Protein AF-A0A975T7W6-F1 (afdb_monomer_lite)

Organism: NCBI:txid1357546

Radius of gyration: 14.13 Å; chains: 1; bounding box: 42×26×33 Å

Secondary structure (DSSP, 8-state):
----THHHHHHHHHH--TT-BHHHHHHHHHHHS-TTSSSPPPEEEEE---EEEE-SSTT-EEEESEEEEEEE-SS-TTS--EEEEEEEETTEEEEEEEEE-

Sequence (101 aa):
MTLSPVKPFTKFYLDIKNGMKIEEVQGLFNYHFPKEGRFRQPEWSLNEMRENLNSDQKGVVIISDQNLNYILDPTDGRYNAEILIVYFQNGKVVETKYLPD

Structure (mmCIF, N/CA/C/O backbone):
data_AF-A0A975T7W6-F1
#
_entry.id   AF-A0A975T7W6-F1
#
loop_
_atom_site.group_PDB
_atom_site.id
_atom_site.type_symbol
_atom_site.label_atom_id
_atom_site.label_alt_id
_atom_site.label_comp_id
_atom_site.label_asym_id
_atom_site.label_entity_id
_atom_site.label_seq_id
_atom_site.pdbx_PDB_ins_code
_atom_site.Cartn_x
_atom_site.Cartn_y
_atom_site.Cartn_z
_atom_site.occupancy
_atom_site.B_iso_or_equiv
_atom_site.auth_seq_id
_atom_site.auth_comp_id
_atom_site.auth_asym_id
_atom_site.auth_atom_id
_atom_site.pdbx_PDB_model_num
ATOM 1 N N . MET A 1 1 ? 16.842 -12.961 -17.334 1.00 51.28 1 MET A N 1
ATOM 2 C CA . MET A 1 1 ? 15.698 -12.619 -16.461 1.00 51.28 1 MET A CA 1
ATOM 3 C C . MET A 1 1 ? 15.644 -11.112 -16.329 1.00 51.28 1 MET A C 1
ATOM 5 O O . MET A 1 1 ? 16.575 -10.534 -15.783 1.00 51.28 1 MET A O 1
ATOM 9 N N . THR A 1 2 ? 14.601 -10.484 -16.861 1.00 61.78 2 THR A N 1
ATOM 10 C CA . THR A 1 2 ? 14.342 -9.054 -16.655 1.00 61.78 2 THR A CA 1
ATOM 11 C C . THR A 1 2 ? 13.844 -8.867 -15.225 1.00 61.78 2 THR A C 1
ATOM 13 O O . THR A 1 2 ? 12.935 -9.575 -14.793 1.00 61.78 2 THR A O 1
ATOM 16 N N . LEU A 1 3 ? 14.482 -7.988 -14.453 1.00 71.81 3 LEU A N 1
ATOM 17 C CA . LEU A 1 3 ? 13.996 -7.639 -13.120 1.00 71.81 3 LEU A CA 1
ATOM 18 C C . LEU A 1 3 ? 12.799 -6.702 -13.236 1.00 71.81 3 LEU A C 1
ATOM 20 O O . LEU A 1 3 ? 12.824 -5.789 -14.051 1.00 71.81 3 LEU A O 1
ATOM 24 N N . SER A 1 4 ? 11.788 -6.925 -12.399 1.00 82.44 4 SER A N 1
ATOM 25 C CA . SER A 1 4 ? 10.563 -6.127 -12.357 1.00 82.44 4 SER A CA 1
ATOM 26 C C . SER A 1 4 ? 10.281 -5.667 -10.919 1.00 82.44 4 SER A C 1
ATOM 28 O O . SER A 1 4 ? 10.421 -6.484 -9.997 1.00 82.44 4 SER A O 1
ATOM 30 N N . PRO A 1 5 ? 9.881 -4.399 -10.713 1.00 87.25 5 PRO A N 1
ATOM 31 C CA . PRO A 1 5 ? 9.475 -3.873 -9.415 1.00 87.25 5 PRO A CA 1
ATOM 32 C C . PRO A 1 5 ? 8.078 -4.334 -8.981 1.00 87.25 5 PRO A C 1
ATOM 34 O O . PRO A 1 5 ? 7.715 -4.122 -7.830 1.00 87.25 5 PRO A O 1
ATOM 37 N N . VAL A 1 6 ? 7.320 -5.024 -9.841 1.00 89.00 6 VAL A N 1
ATOM 38 C CA . VAL A 1 6 ? 5.997 -5.562 -9.484 1.00 89.00 6 VAL A CA 1
ATOM 39 C C . VAL A 1 6 ? 6.112 -6.514 -8.296 1.00 89.00 6 VAL A C 1
ATOM 41 O O . VAL A 1 6 ? 5.388 -6.388 -7.322 1.00 89.00 6 VAL A O 1
ATOM 44 N N . LYS A 1 7 ? 7.104 -7.416 -8.300 1.00 89.12 7 LYS A N 1
ATOM 45 C CA . LYS A 1 7 ? 7.308 -8.364 -7.190 1.00 89.12 7 LYS A CA 1
ATOM 46 C C . LYS A 1 7 ? 7.505 -7.681 -5.826 1.00 89.12 7 LYS A C 1
ATOM 48 O O . LYS A 1 7 ? 6.825 -8.091 -4.887 1.00 89.12 7 LYS A O 1
ATOM 53 N N . PRO A 1 8 ? 8.428 -6.712 -5.652 1.00 91.31 8 PRO A N 1
ATOM 54 C CA . PRO A 1 8 ? 8.521 -5.983 -4.389 1.00 91.31 8 PRO A CA 1
ATOM 55 C C . PRO A 1 8 ? 7.278 -5.131 -4.095 1.00 91.31 8 PRO A C 1
ATOM 57 O O . PRO A 1 8 ? 6.915 -5.021 -2.931 1.00 91.31 8 PRO A O 1
ATOM 60 N N . PHE A 1 9 ? 6.574 -4.607 -5.104 1.00 92.94 9 PHE A N 1
ATOM 61 C CA . PHE A 1 9 ? 5.331 -3.851 -4.898 1.00 92.94 9 PHE A CA 1
ATOM 62 C C . PHE A 1 9 ? 4.194 -4.721 -4.349 1.00 92.94 9 PHE A C 1
ATOM 64 O O . PHE A 1 9 ? 3.566 -4.374 -3.351 1.00 92.94 9 PHE A O 1
ATOM 71 N N . THR A 1 10 ? 3.995 -5.911 -4.917 1.00 92.31 10 THR A N 1
ATOM 72 C CA . THR A 1 10 ? 3.035 -6.894 -4.402 1.00 92.31 10 THR A CA 1
ATOM 73 C C . THR A 1 10 ? 3.420 -7.362 -2.997 1.00 92.31 10 THR A C 1
ATOM 75 O O . THR A 1 10 ? 2.551 -7.521 -2.148 1.00 92.31 10 THR A O 1
ATOM 78 N N . LYS A 1 11 ? 4.715 -7.561 -2.709 1.00 93.81 11 LYS A N 1
ATOM 79 C CA . LYS A 1 11 ? 5.162 -7.904 -1.347 1.00 93.81 11 LYS A CA 1
ATOM 80 C C . LYS A 1 11 ? 4.879 -6.785 -0.349 1.00 93.81 11 LYS A C 1
ATOM 82 O O . LYS A 1 11 ? 4.376 -7.073 0.727 1.00 93.81 11 LYS A O 1
ATOM 87 N N . PHE A 1 12 ? 5.155 -5.536 -0.724 1.00 95.81 12 PHE A N 1
ATOM 88 C CA . PHE A 1 12 ? 4.805 -4.372 0.081 1.00 95.81 12 PHE A CA 1
ATOM 89 C C . PHE A 1 12 ? 3.313 -4.366 0.426 1.00 95.81 12 PHE A C 1
ATOM 91 O O . PHE A 1 12 ? 2.978 -4.275 1.602 1.00 95.81 12 PHE A O 1
ATOM 98 N N . TYR A 1 13 ? 2.438 -4.553 -0.565 1.00 95.56 13 TYR A N 1
ATOM 99 C CA . TYR A 1 13 ? 0.998 -4.698 -0.345 1.00 95.56 13 TYR A CA 1
ATOM 100 C C . TYR A 1 13 ? 0.662 -5.820 0.656 1.00 95.56 13 TYR A C 1
ATOM 102 O O . TYR A 1 13 ? -0.050 -5.576 1.626 1.00 95.56 13 TYR A O 1
ATOM 110 N N . LEU A 1 14 ? 1.198 -7.029 0.453 1.00 96.25 14 LEU A N 1
ATOM 111 C CA . LE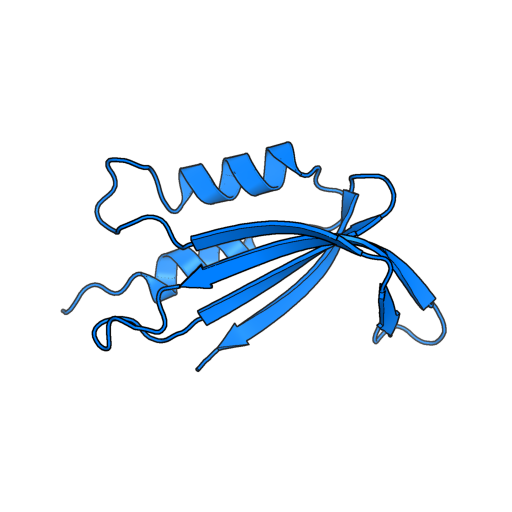U A 1 14 ? 0.902 -8.199 1.292 1.00 96.25 14 LEU A CA 1
ATOM 112 C C . LEU A 1 14 ? 1.392 -8.066 2.743 1.00 96.25 14 LEU A C 1
ATOM 114 O O . LEU A 1 14 ? 0.870 -8.744 3.629 1.00 96.25 14 LEU A O 1
ATOM 118 N N . ASP A 1 15 ? 2.392 -7.221 2.991 1.00 97.56 15 ASP A N 1
ATOM 119 C CA . ASP A 1 15 ? 2.929 -6.985 4.331 1.00 97.56 15 ASP A CA 1
ATOM 120 C C . ASP A 1 15 ? 2.085 -5.990 5.149 1.00 97.56 15 ASP A C 1
ATOM 122 O O . ASP A 1 15 ? 2.217 -5.951 6.378 1.00 97.56 15 ASP A O 1
ATOM 126 N N . ILE A 1 16 ? 1.203 -5.210 4.509 1.00 97.75 16 ILE A N 1
ATOM 127 C CA . ILE A 1 16 ? 0.317 -4.260 5.191 1.00 97.7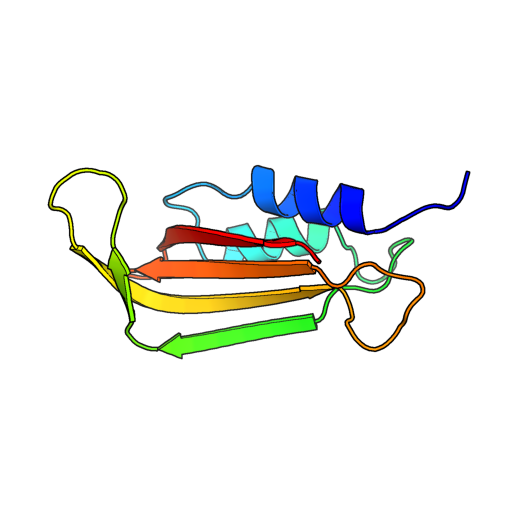5 16 ILE A CA 1
ATOM 128 C C . ILE A 1 16 ? -0.792 -5.016 5.924 1.00 97.75 16 ILE A C 1
ATOM 130 O O . ILE A 1 16 ? -1.415 -5.934 5.397 1.00 97.75 16 ILE A O 1
ATOM 134 N N . LYS A 1 17 ? -1.060 -4.608 7.167 1.00 96.88 17 LYS A N 1
ATOM 135 C CA . LYS A 1 17 ? -2.084 -5.216 8.022 1.00 96.88 17 LYS A CA 1
ATOM 136 C C . LYS A 1 17 ? -3.002 -4.157 8.608 1.00 96.88 17 LYS A C 1
ATOM 138 O O . LYS A 1 17 ? -2.570 -3.050 8.932 1.00 96.88 17 LYS A O 1
ATOM 143 N N . ASN A 1 18 ? -4.250 -4.550 8.844 1.00 95.00 18 ASN A N 1
ATOM 144 C CA . ASN A 1 18 ? -5.205 -3.734 9.583 1.00 95.00 18 ASN A CA 1
ATOM 145 C C . ASN A 1 18 ? -4.645 -3.349 10.960 1.00 95.00 18 ASN A C 1
ATOM 147 O O . ASN A 1 18 ? -4.015 -4.153 11.648 1.00 95.00 18 ASN A O 1
ATOM 151 N N . GLY A 1 19 ? -4.883 -2.101 11.357 1.00 96.88 19 GLY A N 1
ATOM 152 C CA . GLY A 1 19 ? -4.401 -1.519 12.605 1.00 96.88 19 GLY A CA 1
ATOM 153 C C . GLY A 1 19 ? -3.039 -0.823 12.526 1.00 96.88 19 GLY A C 1
ATOM 154 O O . GLY A 1 19 ? -2.719 -0.092 13.466 1.00 96.88 19 GLY A O 1
ATOM 155 N N . MET A 1 20 ? -2.272 -0.997 11.441 1.00 98.25 20 MET A N 1
ATOM 156 C CA . MET A 1 20 ? -0.998 -0.292 11.240 1.00 98.25 20 MET A CA 1
ATOM 157 C C . MET A 1 20 ? -1.199 1.222 11.159 1.00 98.25 20 MET A C 1
ATOM 159 O O . MET A 1 20 ? -2.186 1.702 10.608 1.00 98.25 20 MET A O 1
ATOM 163 N N . LYS A 1 21 ? -0.248 1.988 11.682 1.00 98.12 21 LYS A N 1
ATOM 164 C CA . LYS A 1 21 ? -0.197 3.445 11.553 1.00 98.12 21 LYS A CA 1
ATOM 165 C C . LYS A 1 21 ? 0.380 3.856 10.203 1.00 98.12 21 LYS A C 1
ATOM 167 O O . LYS A 1 21 ? 1.150 3.119 9.592 1.00 98.12 21 LYS A O 1
ATOM 172 N N . ILE A 1 22 ? 0.089 5.089 9.793 1.00 96.75 22 ILE A N 1
ATOM 173 C CA . ILE A 1 22 ? 0.650 5.715 8.582 1.00 96.75 22 ILE A CA 1
ATOM 174 C C . ILE A 1 22 ? 2.183 5.590 8.542 1.00 96.75 22 ILE A C 1
ATOM 176 O O . ILE A 1 22 ? 2.743 5.185 7.527 1.00 96.75 22 ILE A O 1
ATOM 180 N N . GLU A 1 23 ? 2.862 5.878 9.655 1.00 97.44 23 GLU A N 1
ATOM 181 C CA . GLU A 1 23 ? 4.326 5.785 9.762 1.00 97.44 23 GLU A CA 1
ATOM 182 C C . GLU A 1 23 ? 4.851 4.355 9.566 1.00 97.44 23 GLU A C 1
ATOM 184 O O . GLU A 1 23 ? 5.902 4.165 8.959 1.00 97.44 23 GLU A O 1
ATOM 189 N N . GLU A 1 24 ? 4.112 3.342 10.029 1.00 98.25 24 GLU A N 1
ATOM 190 C CA . GLU A 1 24 ? 4.480 1.931 9.856 1.00 98.25 24 GLU A CA 1
ATOM 191 C C . GLU A 1 24 ? 4.340 1.512 8.387 1.00 98.25 24 GLU A C 1
ATOM 193 O O . GLU A 1 24 ? 5.237 0.869 7.841 1.00 98.25 24 GLU A O 1
ATOM 198 N N . VAL A 1 25 ? 3.266 1.948 7.716 1.00 97.94 25 VAL A N 1
ATOM 199 C CA . VAL A 1 25 ? 3.062 1.715 6.276 1.00 97.94 25 VAL A CA 1
ATOM 200 C C . VAL A 1 25 ? 4.156 2.403 5.452 1.00 97.94 25 VAL A C 1
ATOM 202 O O . VAL A 1 25 ? 4.740 1.790 4.561 1.00 97.94 25 VAL A O 1
ATOM 205 N N . GLN A 1 26 ? 4.508 3.648 5.784 1.00 97.50 26 GLN A N 1
ATOM 206 C CA . GLN A 1 26 ? 5.617 4.363 5.142 1.00 97.50 26 GLN A CA 1
ATOM 207 C C . GLN A 1 26 ? 6.980 3.714 5.431 1.00 97.50 26 GLN A C 1
ATOM 209 O O . GLN A 1 26 ? 7.855 3.685 4.564 1.00 97.50 26 GLN A O 1
ATOM 214 N N . GLY A 1 27 ? 7.174 3.150 6.624 1.00 97.38 27 GLY A N 1
ATOM 215 C CA . GLY A 1 27 ? 8.353 2.352 6.959 1.00 97.38 27 GLY A CA 1
ATOM 216 C C . GLY A 1 27 ? 8.481 1.110 6.073 1.00 97.38 27 GLY A C 1
ATOM 217 O O . GLY A 1 27 ? 9.542 0.881 5.492 1.00 97.38 27 GLY A O 1
ATOM 218 N N . LEU A 1 28 ? 7.389 0.354 5.902 1.00 97.25 28 LEU A N 1
ATOM 219 C CA . LEU A 1 28 ? 7.332 -0.796 4.990 1.00 97.25 28 LEU A CA 1
ATOM 220 C C . LEU A 1 28 ? 7.607 -0.390 3.541 1.00 97.25 28 LEU A C 1
ATOM 222 O O . LEU A 1 28 ? 8.384 -1.053 2.853 1.00 97.25 28 LEU A O 1
ATOM 226 N N . PHE A 1 29 ? 7.028 0.723 3.089 1.00 96.62 29 PHE A N 1
ATOM 227 C CA . PHE A 1 29 ? 7.269 1.245 1.748 1.00 96.62 29 PHE A CA 1
ATOM 228 C C . PHE A 1 29 ? 8.761 1.507 1.504 1.00 96.62 29 PHE A C 1
ATOM 230 O O . PHE A 1 29 ? 9.329 1.012 0.531 1.00 96.62 29 PHE A O 1
ATOM 237 N N . ASN A 1 30 ? 9.425 2.209 2.427 1.00 96.12 30 ASN A N 1
ATOM 238 C CA . ASN A 1 30 ? 10.856 2.505 2.324 1.00 96.12 30 ASN A CA 1
ATOM 239 C C . ASN A 1 30 ? 11.751 1.262 2.478 1.00 96.12 30 ASN A C 1
ATOM 241 O O . ASN A 1 30 ? 12.875 1.262 1.981 1.00 96.12 30 ASN A O 1
ATOM 245 N N . TYR A 1 31 ? 11.275 0.208 3.147 1.00 95.44 31 TYR A N 1
ATOM 246 C CA . TYR A 1 31 ? 11.976 -1.075 3.222 1.00 95.44 31 TYR A CA 1
ATOM 247 C C . TYR A 1 31 ? 11.960 -1.816 1.876 1.00 95.44 31 TYR A C 1
ATOM 249 O O . TYR A 1 31 ? 12.999 -2.307 1.433 1.00 95.44 31 TYR A O 1
ATOM 257 N N . HIS A 1 32 ? 10.805 -1.872 1.204 1.00 94.19 32 HIS A N 1
ATOM 258 C CA . HIS A 1 32 ? 10.667 -2.535 -0.103 1.00 94.19 32 HIS A CA 1
ATOM 259 C C . HIS A 1 32 ? 11.237 -1.705 -1.257 1.00 94.19 32 HIS A C 1
ATOM 261 O O . HIS A 1 32 ? 11.802 -2.262 -2.202 1.00 94.19 32 HIS A O 1
ATOM 267 N N . PHE A 1 33 ? 11.137 -0.381 -1.159 1.00 93.44 33 PHE A N 1
ATOM 268 C CA . PHE A 1 33 ? 11.655 0.579 -2.128 1.00 93.44 33 PHE A CA 1
ATOM 269 C C . PHE A 1 33 ? 12.537 1.610 -1.423 1.00 93.44 33 PHE A C 1
ATOM 271 O O . PHE A 1 33 ? 12.091 2.724 -1.164 1.00 93.44 33 PHE A O 1
ATOM 278 N N . PRO A 1 34 ? 13.791 1.286 -1.081 1.00 93.69 34 PRO A N 1
ATOM 279 C CA . PRO A 1 34 ? 14.710 2.277 -0.533 1.00 93.69 34 PRO A CA 1
ATOM 280 C C . PRO A 1 34 ? 15.075 3.327 -1.594 1.00 93.69 34 PRO A C 1
ATOM 282 O O . PRO A 1 34 ? 15.150 3.010 -2.779 1.00 93.69 34 PRO A O 1
ATOM 285 N N . LYS A 1 35 ? 15.338 4.575 -1.176 1.00 88.00 35 LYS A N 1
ATOM 286 C CA . LYS A 1 35 ? 15.672 5.694 -2.088 1.00 88.00 35 LYS A CA 1
ATOM 287 C C . LYS A 1 35 ? 16.868 5.401 -2.999 1.00 88.00 35 LYS A C 1
ATOM 289 O O . LYS A 1 35 ? 16.796 5.645 -4.194 1.00 88.00 35 LYS A O 1
ATOM 294 N N . GLU A 1 36 ? 17.918 4.812 -2.433 1.00 88.88 36 GLU A N 1
ATOM 295 C CA . GLU A 1 36 ? 19.129 4.371 -3.149 1.00 88.88 36 GLU A CA 1
ATOM 296 C C . GLU A 1 36 ? 19.026 2.896 -3.588 1.00 88.88 36 GLU A C 1
ATOM 298 O O . GLU A 1 36 ? 20.015 2.168 -3.689 1.00 88.88 36 GLU A O 1
ATOM 303 N N . GLY A 1 37 ? 17.796 2.407 -3.749 1.00 86.00 37 GLY A N 1
ATOM 304 C CA . GLY A 1 37 ? 17.497 1.037 -4.118 1.00 86.00 37 GLY A CA 1
ATOM 305 C C . GLY A 1 37 ? 17.726 0.744 -5.594 1.00 86.00 37 GLY A C 1
ATOM 306 O O . GLY A 1 37 ? 17.985 1.610 -6.424 1.00 86.00 37 GLY A O 1
ATOM 307 N N . ARG A 1 38 ? 17.570 -0.534 -5.944 1.00 85.88 38 ARG A N 1
ATOM 308 C CA . ARG A 1 38 ? 17.684 -0.999 -7.332 1.00 85.88 38 ARG A CA 1
ATOM 309 C C . ARG A 1 38 ? 16.579 -0.454 -8.245 1.00 85.88 38 ARG A C 1
ATOM 311 O O . ARG A 1 38 ? 16.787 -0.355 -9.451 1.00 85.88 38 ARG A O 1
ATOM 318 N N . PHE A 1 39 ? 15.407 -0.177 -7.683 1.00 86.75 39 PHE A N 1
ATOM 319 C CA . PHE A 1 39 ? 14.256 0.373 -8.389 1.00 86.75 39 PHE A CA 1
ATOM 320 C C . PHE A 1 39 ? 13.993 1.791 -7.892 1.00 86.75 39 PHE A C 1
ATOM 322 O O . PHE A 1 39 ? 14.188 2.072 -6.710 1.00 86.75 39 PHE A O 1
ATOM 329 N N . ARG A 1 40 ? 13.506 2.658 -8.784 1.00 86.69 40 ARG A N 1
ATOM 330 C CA . ARG A 1 40 ? 12.965 3.963 -8.396 1.00 86.69 40 ARG A CA 1
ATOM 331 C C . ARG A 1 40 ? 11.808 3.753 -7.413 1.00 86.69 40 ARG A C 1
ATOM 333 O O . ARG A 1 40 ? 11.033 2.809 -7.570 1.00 86.69 40 ARG A O 1
ATOM 340 N N . GLN A 1 41 ? 11.692 4.632 -6.420 1.00 90.12 41 GLN A N 1
ATOM 341 C CA . GLN A 1 41 ? 10.531 4.634 -5.533 1.00 90.12 41 GLN A CA 1
ATOM 342 C C . GLN A 1 41 ? 9.246 4.932 -6.329 1.00 90.12 41 GLN A C 1
ATOM 344 O O . GLN A 1 41 ? 9.238 5.901 -7.093 1.00 90.12 41 GLN A O 1
ATOM 349 N N . PRO A 1 42 ? 8.178 4.136 -6.139 1.00 90.88 42 PRO A N 1
ATOM 350 C CA . PRO A 1 42 ? 6.838 4.465 -6.614 1.00 90.88 42 PRO A CA 1
ATOM 351 C C . PRO A 1 42 ? 6.385 5.848 -6.136 1.00 90.88 42 PRO A C 1
ATOM 353 O O . PRO A 1 42 ? 6.801 6.323 -5.075 1.00 90.88 42 PRO A O 1
ATOM 356 N N . GLU A 1 43 ? 5.511 6.485 -6.908 1.00 91.69 43 GLU A N 1
ATOM 357 C CA . GLU A 1 43 ? 4.885 7.737 -6.487 1.00 91.69 43 GLU A CA 1
ATOM 358 C C . GLU A 1 43 ? 3.874 7.458 -5.379 1.00 91.69 43 GLU A C 1
ATOM 360 O O . GLU A 1 43 ? 3.233 6.405 -5.371 1.00 91.69 43 GLU A O 1
ATOM 365 N N . TRP A 1 44 ? 3.726 8.388 -4.435 1.00 93.81 44 TRP A N 1
ATOM 366 C CA . TRP A 1 44 ? 2.728 8.253 -3.383 1.00 93.81 44 TRP A CA 1
ATOM 367 C C . TRP A 1 44 ? 2.192 9.595 -2.885 1.00 93.81 44 TRP A C 1
ATOM 369 O O . TRP A 1 44 ? 2.862 10.623 -2.976 1.00 93.81 44 TRP A O 1
ATOM 379 N N . SER A 1 45 ? 0.980 9.572 -2.331 1.00 94.56 45 SER A N 1
ATOM 380 C CA . SER A 1 45 ? 0.302 10.748 -1.771 1.00 94.56 45 SER A CA 1
ATOM 381 C C . SER A 1 45 ? -0.584 10.368 -0.586 1.00 94.56 45 SER A C 1
ATOM 383 O O . SER A 1 45 ? -1.287 9.360 -0.663 1.00 94.56 45 SER A O 1
ATOM 385 N N . LEU A 1 46 ? -0.600 11.192 0.466 1.00 95.12 46 LEU A N 1
ATOM 386 C CA . LEU A 1 46 ? -1.583 11.123 1.552 1.00 95.12 46 LEU A CA 1
ATOM 387 C C . LEU A 1 46 ? -2.735 12.081 1.247 1.00 95.12 46 LEU A C 1
ATOM 389 O O . LEU A 1 46 ? -2.499 13.274 1.071 1.00 95.12 46 LEU A O 1
ATOM 393 N N . ASN A 1 47 ? -3.962 11.571 1.233 1.00 93.56 47 ASN A N 1
ATOM 394 C CA . ASN A 1 47 ? -5.165 12.374 1.052 1.00 93.56 47 ASN A CA 1
ATOM 395 C C . ASN A 1 47 ? -6.052 12.282 2.292 1.00 93.56 47 ASN A C 1
ATOM 397 O O . ASN A 1 47 ? -6.270 11.199 2.832 1.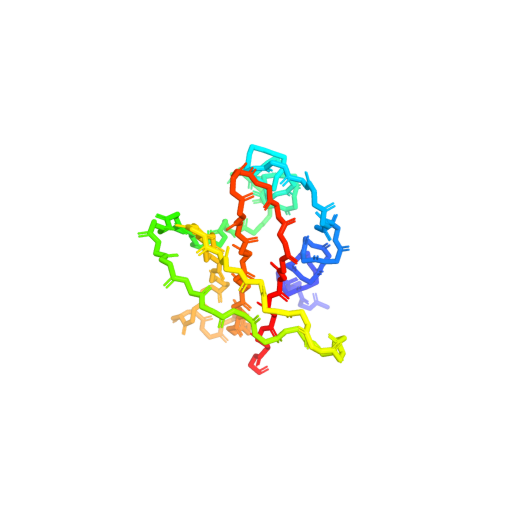00 93.56 47 ASN A O 1
ATOM 401 N N . GLU A 1 48 ? -6.606 13.414 2.714 1.00 91.25 48 GLU A N 1
ATOM 402 C CA . GLU A 1 48 ? -7.597 13.491 3.789 1.00 91.25 48 GLU A CA 1
ATOM 403 C C . GLU A 1 48 ? -8.992 13.518 3.164 1.00 91.25 48 GLU A C 1
ATOM 405 O O . GLU A 1 48 ? -9.554 14.577 2.885 1.00 91.25 48 GLU A O 1
ATOM 410 N N . MET A 1 49 ? -9.532 12.335 2.870 1.00 83.94 49 MET A N 1
ATOM 411 C CA . MET A 1 49 ? -10.865 12.196 2.295 1.00 83.94 49 MET A CA 1
ATOM 412 C C . MET A 1 49 ? -11.673 11.150 3.050 1.00 83.94 49 MET A C 1
ATOM 414 O O . MET A 1 49 ? -11.200 10.046 3.331 1.00 83.94 49 MET A O 1
ATOM 418 N N . ARG A 1 50 ? -12.931 11.502 3.337 1.00 85.75 50 ARG A N 1
ATOM 419 C CA . ARG A 1 50 ? -13.893 10.554 3.885 1.00 85.75 50 ARG A CA 1
ATOM 420 C C . ARG A 1 50 ? -14.469 9.674 2.786 1.00 85.75 50 ARG A C 1
ATOM 422 O O . ARG A 1 50 ? -15.135 10.187 1.890 1.00 85.75 50 ARG A O 1
ATOM 429 N N . GLU A 1 51 ? -14.273 8.365 2.898 1.00 84.69 51 GLU A N 1
ATOM 430 C CA . GLU A 1 51 ? -14.862 7.376 1.993 1.00 84.69 51 GLU A CA 1
ATOM 431 C C . GLU A 1 51 ? -15.627 6.313 2.779 1.00 84.69 51 GLU A C 1
ATOM 433 O O . GLU A 1 51 ? -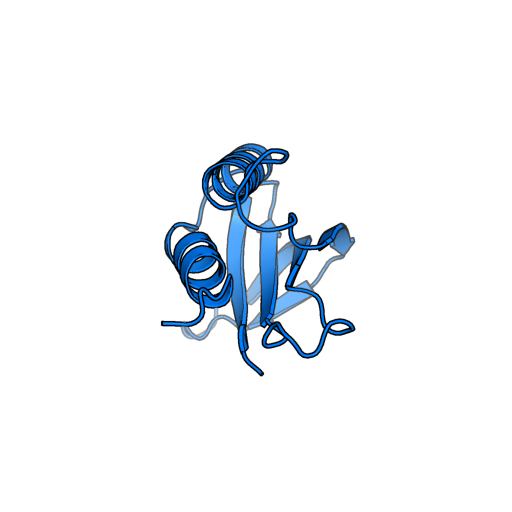15.185 5.839 3.825 1.00 84.69 51 GLU A O 1
ATOM 438 N N . ASN A 1 52 ? -16.790 5.928 2.251 1.00 83.81 52 ASN A N 1
ATOM 439 C CA . ASN A 1 52 ? -17.529 4.773 2.742 1.00 83.81 52 ASN A CA 1
ATOM 440 C C . ASN A 1 52 ? -16.989 3.529 2.041 1.00 83.81 52 ASN A C 1
ATOM 442 O O . ASN A 1 52 ? -17.184 3.349 0.837 1.00 83.81 52 ASN A O 1
ATOM 446 N N . LEU A 1 53 ? -16.330 2.672 2.805 1.00 81.69 53 LEU A N 1
ATOM 447 C CA . LEU A 1 53 ? -15.802 1.405 2.340 1.00 81.69 53 LEU A CA 1
ATOM 448 C C . LEU A 1 53 ? -16.833 0.322 2.649 1.00 81.69 53 LEU A C 1
ATOM 450 O O . LEU A 1 53 ? -17.185 0.074 3.807 1.00 81.69 53 LEU A O 1
ATOM 454 N N . ASN A 1 54 ? -17.335 -0.313 1.594 1.00 73.00 54 ASN A N 1
ATOM 455 C CA . ASN A 1 54 ? -18.179 -1.489 1.736 1.00 73.00 54 ASN A CA 1
ATOM 456 C C . ASN A 1 54 ? -17.271 -2.665 2.089 1.00 73.00 54 ASN A C 1
ATOM 458 O O . ASN A 1 54 ? -16.543 -3.152 1.228 1.00 73.00 54 ASN A O 1
ATOM 462 N N . SER A 1 55 ? -17.294 -3.102 3.348 1.00 63.88 55 SER A N 1
ATOM 463 C CA . SER A 1 55 ? -16.614 -4.337 3.725 1.00 63.88 55 SER A CA 1
ATOM 464 C C . SER A 1 55 ? -17.402 -5.536 3.194 1.00 63.88 55 SER A C 1
ATOM 466 O O . SER A 1 55 ? -18.621 -5.612 3.367 1.00 63.88 55 SER A O 1
ATOM 468 N N . ASP A 1 56 ? -16.703 -6.511 2.609 1.00 62.88 56 ASP A N 1
ATOM 469 C CA . ASP A 1 56 ? -17.284 -7.790 2.169 1.00 62.88 56 ASP A CA 1
ATOM 470 C C . ASP A 1 56 ? -17.834 -8.631 3.344 1.00 62.88 56 ASP A C 1
ATOM 472 O O . ASP A 1 56 ? -18.541 -9.626 3.155 1.00 62.88 56 ASP A O 1
ATOM 476 N N . GLN A 1 57 ? -17.561 -8.221 4.588 1.00 57.78 57 GLN A N 1
ATOM 477 C CA . GLN A 1 57 ? -18.161 -8.793 5.787 1.00 57.78 57 GLN A CA 1
ATOM 478 C C . GLN A 1 57 ? -19.513 -8.123 6.079 1.00 57.78 57 GLN A C 1
ATOM 480 O O . GLN A 1 57 ? -19.582 -6.993 6.558 1.00 57.78 57 GLN A O 1
ATOM 485 N N . LYS A 1 58 ? -20.600 -8.853 5.779 1.00 53.44 58 LYS A N 1
ATOM 486 C CA . LYS A 1 58 ? -22.020 -8.521 6.028 1.00 53.44 58 LYS A CA 1
ATOM 487 C C . LYS A 1 58 ? -22.252 -7.398 7.062 1.00 53.44 58 LYS A C 1
ATOM 489 O O . LYS A 1 58 ? -22.307 -7.651 8.262 1.00 53.44 58 LYS A O 1
ATOM 494 N N . GLY 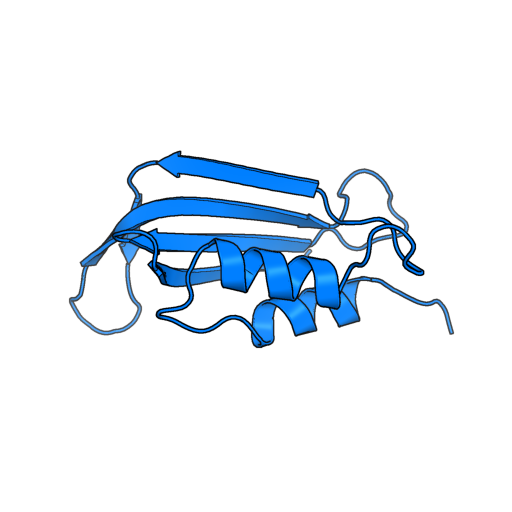A 1 59 ? -22.520 -6.190 6.563 1.00 62.47 59 GLY A N 1
ATOM 495 C CA . GLY A 1 59 ? -23.213 -5.126 7.301 1.00 62.47 59 GLY A CA 1
ATOM 496 C C . GLY A 1 59 ? -22.342 -4.121 8.056 1.00 62.47 59 GLY A C 1
ATOM 497 O O . GLY A 1 59 ? -22.902 -3.218 8.674 1.00 62.47 59 GLY A O 1
ATOM 498 N N . VAL A 1 60 ? -21.012 -4.226 8.003 1.00 68.75 60 VAL A N 1
ATOM 499 C CA . VAL A 1 60 ? -20.127 -3.220 8.609 1.00 68.75 60 VAL A CA 1
ATOM 500 C C . VAL A 1 60 ? -19.728 -2.189 7.556 1.00 68.75 60 VAL A C 1
ATOM 502 O O . VAL A 1 60 ? -18.980 -2.488 6.627 1.00 68.75 60 VAL A O 1
ATOM 505 N N . VAL A 1 61 ? -20.229 -0.962 7.709 1.00 75.94 61 VAL A N 1
ATOM 506 C CA . VAL A 1 61 ? -19.740 0.197 6.950 1.00 75.94 61 VAL A CA 1
ATOM 507 C C . VAL A 1 61 ? -18.497 0.720 7.657 1.00 75.94 61 VAL A C 1
ATOM 509 O O . VAL A 1 61 ? -18.577 1.172 8.801 1.00 75.94 61 VAL A O 1
ATOM 512 N N . ILE A 1 62 ? -17.353 0.658 6.981 1.00 82.00 62 ILE A N 1
ATOM 513 C CA . ILE A 1 62 ? -16.121 1.295 7.443 1.00 82.00 62 ILE A CA 1
ATOM 514 C C . ILE A 1 62 ? -16.070 2.681 6.805 1.00 82.00 62 ILE A C 1
ATOM 516 O O . ILE A 1 62 ? -16.279 2.824 5.604 1.00 82.00 62 ILE A O 1
ATOM 520 N N . ILE A 1 63 ? -15.805 3.708 7.607 1.00 86.44 63 ILE A N 1
ATOM 521 C CA . ILE A 1 63 ? -15.634 5.077 7.114 1.00 86.44 63 ILE A CA 1
ATOM 522 C C . ILE A 1 63 ? -14.159 5.412 7.259 1.00 86.44 63 ILE A C 1
ATOM 524 O O . ILE A 1 63 ? -13.689 5.583 8.387 1.00 86.44 63 ILE A O 1
ATOM 528 N N . SER A 1 64 ? -13.437 5.487 6.142 1.00 91.44 64 SER A N 1
ATOM 529 C CA . SER A 1 64 ? -12.081 6.030 6.162 1.00 91.44 64 SER A CA 1
ATOM 530 C C . SER A 1 64 ? -12.141 7.545 6.312 1.00 91.44 64 SER A C 1
ATOM 532 O O . SER A 1 64 ? -13.104 8.174 5.879 1.00 91.44 64 SER A O 1
ATOM 534 N N . ASP A 1 65 ? -11.122 8.139 6.917 1.00 94.12 65 ASP A N 1
ATOM 535 C CA . ASP A 1 65 ? -10.915 9.590 6.974 1.00 94.12 65 ASP A CA 1
ATOM 536 C C . ASP A 1 65 ? -9.682 10.039 6.180 1.00 94.12 65 ASP A C 1
ATOM 538 O O . ASP A 1 65 ? -9.576 11.216 5.829 1.00 94.12 65 ASP A O 1
ATOM 542 N N . GLN A 1 66 ? -8.777 9.106 5.869 1.00 95.38 66 GLN A N 1
ATOM 543 C CA . GLN A 1 66 ? -7.567 9.348 5.093 1.00 95.38 66 GLN A CA 1
ATOM 544 C C . GLN A 1 66 ? -7.233 8.139 4.205 1.00 95.38 66 GLN A C 1
ATOM 546 O O . GLN A 1 66 ? -7.620 7.006 4.505 1.00 95.38 66 GLN A O 1
ATOM 551 N N . ASN A 1 67 ? -6.472 8.357 3.131 1.00 95.75 67 ASN A N 1
ATOM 552 C CA . ASN A 1 67 ? -5.870 7.282 2.345 1.00 95.75 67 ASN A CA 1
ATOM 553 C C . ASN A 1 67 ? -4.435 7.608 1.901 1.00 95.75 67 ASN A C 1
ATOM 555 O O . ASN A 1 67 ? -4.081 8.766 1.690 1.00 95.75 67 ASN A O 1
ATOM 559 N N . LEU A 1 68 ? -3.603 6.573 1.775 1.00 96.44 68 LEU A N 1
ATOM 560 C CA . LEU A 1 68 ? -2.331 6.631 1.059 1.00 96.44 68 LEU A CA 1
ATOM 561 C C . LEU A 1 68 ? -2.507 5.948 -0.288 1.00 96.44 68 LEU A C 1
ATOM 563 O O . LEU A 1 68 ? -2.839 4.766 -0.339 1.00 96.44 68 LEU A O 1
ATOM 567 N N . ASN A 1 69 ? -2.219 6.676 -1.357 1.00 94.75 69 ASN A N 1
ATOM 568 C CA . ASN A 1 69 ? -2.133 6.111 -2.696 1.00 94.75 69 ASN A CA 1
ATOM 569 C C . ASN A 1 69 ? -0.672 5.871 -3.040 1.00 94.75 69 ASN A C 1
ATOM 571 O O . ASN A 1 69 ? 0.152 6.750 -2.801 1.00 94.75 69 ASN A O 1
ATOM 575 N N . TYR A 1 70 ? -0.382 4.719 -3.632 1.00 94.38 70 TYR A N 1
ATOM 576 C CA . TYR A 1 70 ? 0.901 4.371 -4.226 1.00 94.38 70 TYR A CA 1
ATOM 577 C C . TYR A 1 70 ? 0.679 3.973 -5.679 1.00 94.38 70 TYR A C 1
ATOM 579 O O . TYR A 1 70 ? -0.223 3.187 -5.970 1.00 94.38 70 TYR A O 1
ATOM 587 N N . ILE A 1 71 ? 1.513 4.493 -6.573 1.00 91.75 71 ILE A N 1
ATOM 588 C CA . ILE A 1 71 ? 1.438 4.231 -8.007 1.00 91.75 71 ILE A CA 1
ATOM 589 C C . ILE A 1 71 ? 2.816 3.780 -8.484 1.00 91.75 71 ILE A C 1
ATOM 591 O O . ILE A 1 71 ? 3.793 4.537 -8.448 1.00 91.75 71 ILE A O 1
ATOM 595 N N . LEU A 1 72 ? 2.895 2.532 -8.936 1.00 89.50 72 LEU A N 1
ATOM 596 C CA . LEU A 1 72 ? 4.043 2.021 -9.666 1.00 89.50 72 LEU A CA 1
ATOM 597 C C . LEU A 1 72 ? 3.948 2.532 -11.114 1.00 89.50 72 LEU A C 1
ATOM 599 O O . LEU A 1 72 ? 3.117 2.055 -11.873 1.00 89.50 72 LEU A O 1
ATOM 603 N N . ASP A 1 73 ? 4.746 3.569 -11.403 1.00 76.75 73 ASP A N 1
ATOM 604 C CA . ASP A 1 73 ? 4.882 4.367 -12.641 1.00 76.75 73 ASP A CA 1
ATOM 605 C C . ASP A 1 73 ? 4.041 3.917 -13.865 1.00 76.75 73 ASP A C 1
ATOM 607 O O . ASP A 1 73 ? 4.415 2.960 -14.542 1.00 76.75 73 ASP A O 1
ATOM 611 N N . PRO A 1 74 ? 2.962 4.645 -14.219 1.00 6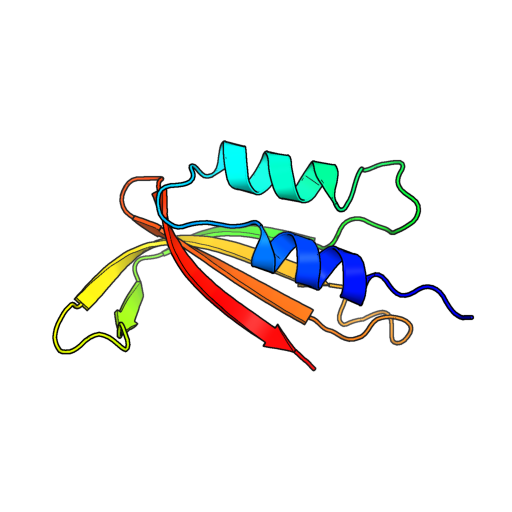4.19 74 PRO A N 1
ATOM 612 C CA . PRO A 1 74 ? 2.135 4.337 -15.384 1.00 64.19 74 PRO A CA 1
ATOM 613 C C . PRO A 1 74 ? 2.683 4.933 -16.693 1.00 64.19 74 PRO A C 1
ATOM 615 O O . PRO A 1 74 ? 2.104 4.724 -17.758 1.00 64.19 74 PRO A O 1
ATOM 618 N N . THR A 1 75 ? 3.757 5.728 -16.634 1.00 64.38 75 THR A N 1
ATOM 619 C CA . THR A 1 75 ? 4.324 6.452 -17.786 1.00 64.38 75 THR A CA 1
ATOM 620 C C . THR A 1 75 ? 5.563 5.778 -18.370 1.00 64.38 75 THR A C 1
ATOM 622 O O . THR A 1 75 ? 5.899 6.005 -19.535 1.00 64.38 75 THR A O 1
ATOM 625 N N . ASP A 1 76 ? 6.224 4.917 -17.597 1.00 64.56 76 ASP A N 1
ATOM 626 C CA . ASP A 1 76 ? 7.327 4.078 -18.053 1.00 64.56 76 ASP A CA 1
ATOM 627 C C . ASP A 1 76 ? 6.811 2.669 -18.376 1.00 64.56 76 ASP A C 1
ATOM 629 O O . ASP A 1 76 ? 6.676 1.821 -17.499 1.00 64.56 76 ASP A O 1
ATOM 633 N N . GLY A 1 77 ? 6.577 2.388 -19.663 1.00 58.28 77 GLY A N 1
ATOM 634 C CA . GLY A 1 77 ? 6.105 1.080 -20.149 1.00 58.28 77 GLY A CA 1
ATOM 635 C C . GLY A 1 77 ? 7.059 -0.101 -19.896 1.00 58.28 77 GLY A C 1
ATOM 636 O O . GLY A 1 77 ? 6.823 -1.203 -20.387 1.00 58.28 77 GLY A O 1
ATOM 637 N N . ARG A 1 78 ? 8.168 0.110 -19.174 1.00 63.78 78 ARG A N 1
ATOM 638 C CA . ARG A 1 78 ? 9.021 -0.954 -18.620 1.00 63.78 78 ARG A CA 1
ATOM 639 C C . ARG A 1 78 ? 8.476 -1.527 -17.311 1.00 63.78 78 ARG A C 1
ATOM 641 O O . ARG A 1 78 ? 8.957 -2.580 -16.881 1.00 63.78 78 ARG A O 1
ATOM 648 N N . TYR A 1 79 ? 7.514 -0.856 -16.684 1.00 66.19 79 TYR A N 1
ATOM 649 C CA . TYR A 1 79 ? 6.839 -1.287 -15.469 1.00 66.19 79 TYR A CA 1
ATOM 650 C C . TYR A 1 79 ? 5.362 -1.548 -15.772 1.00 66.19 79 TYR A C 1
ATOM 652 O O . TYR A 1 79 ? 4.752 -0.821 -16.550 1.00 66.19 79 TYR A O 1
ATOM 660 N N . ASN A 1 80 ? 4.797 -2.607 -15.187 1.00 64.75 80 ASN A N 1
ATOM 661 C CA . ASN A 1 80 ? 3.344 -2.757 -15.175 1.00 64.75 80 ASN A CA 1
ATOM 662 C C . ASN A 1 80 ? 2.804 -1.683 -14.229 1.00 64.75 80 ASN A C 1
ATOM 664 O O . ASN A 1 80 ? 3.371 -1.505 -13.142 1.00 64.75 80 ASN A O 1
ATOM 668 N N . ALA A 1 81 ? 1.757 -0.970 -14.638 1.00 79.75 81 ALA A N 1
ATOM 669 C CA . ALA A 1 81 ? 1.136 0.016 -13.774 1.00 79.75 81 ALA A CA 1
ATOM 670 C C . ALA A 1 81 ? 0.432 -0.720 -12.624 1.00 79.75 81 ALA A C 1
ATOM 672 O O . ALA A 1 81 ? -0.451 -1.534 -12.840 1.00 79.75 81 ALA A O 1
ATOM 673 N N . GLU A 1 82 ? 0.827 -0.475 -11.381 1.00 89.25 82 GLU A N 1
ATOM 674 C CA . GLU A 1 82 ? 0.180 -1.098 -10.219 1.00 89.25 82 GLU A CA 1
ATOM 675 C C . GLU A 1 82 ? -0.244 0.014 -9.266 1.00 89.25 82 GLU A C 1
ATOM 677 O O . GLU A 1 82 ? 0.557 0.895 -8.934 1.00 89.25 82 GLU A O 1
ATOM 682 N N . ILE A 1 83 ? -1.497 -0.015 -8.811 1.00 92.12 83 ILE A N 1
ATOM 683 C CA . ILE A 1 83 ? -2.013 0.967 -7.855 1.00 92.12 83 ILE A CA 1
ATOM 684 C C . ILE A 1 83 ? -2.352 0.260 -6.549 1.00 92.12 83 ILE A C 1
ATOM 686 O O . ILE A 1 83 ? -3.060 -0.746 -6.525 1.00 92.12 83 ILE A O 1
ATOM 690 N N . LEU A 1 84 ? -1.882 0.827 -5.444 1.00 95.06 84 LEU A N 1
ATOM 691 C CA . LEU A 1 84 ? -2.265 0.425 -4.099 1.00 95.06 84 LEU A CA 1
ATOM 692 C C . LEU A 1 84 ? -2.867 1.623 -3.370 1.00 95.06 84 LEU A C 1
ATOM 694 O O . LEU A 1 84 ? -2.236 2.670 -3.259 1.00 95.06 84 LEU A O 1
ATOM 698 N N . ILE A 1 85 ? -4.064 1.438 -2.828 1.00 95.31 85 ILE A N 1
ATOM 699 C CA . ILE A 1 85 ? -4.732 2.401 -1.955 1.00 95.31 85 ILE A CA 1
ATOM 700 C C . ILE A 1 85 ? -4.816 1.791 -0.561 1.00 95.31 85 ILE A C 1
ATOM 702 O O . ILE A 1 85 ? -5.336 0.690 -0.391 1.00 95.31 85 ILE A O 1
ATOM 706 N N . VAL A 1 86 ? -4.307 2.498 0.440 1.00 96.88 86 VAL A N 1
ATOM 707 C CA . VAL A 1 86 ? -4.359 2.101 1.849 1.00 96.88 86 VAL A CA 1
ATOM 708 C C . VAL A 1 86 ? -5.276 3.070 2.568 1.00 96.88 86 VAL A C 1
ATOM 710 O O . VAL A 1 86 ? -4.983 4.261 2.635 1.00 96.88 86 VAL A O 1
ATOM 713 N N . TYR A 1 87 ? -6.380 2.573 3.105 1.00 96.06 87 TYR A N 1
ATOM 714 C CA . TYR A 1 87 ? -7.377 3.388 3.781 1.00 96.06 87 TYR A CA 1
ATOM 715 C C . TYR A 1 87 ? -7.163 3.386 5.285 1.00 96.06 87 TYR A C 1
ATOM 717 O O . TYR A 1 87 ? -6.921 2.338 5.888 1.00 96.06 87 TYR A O 1
ATOM 725 N N . PHE A 1 88 ? -7.321 4.557 5.894 1.00 96.25 88 PHE A N 1
ATOM 726 C CA . PHE A 1 88 ? -7.155 4.765 7.322 1.00 96.25 88 PHE A CA 1
ATOM 727 C C . PHE A 1 88 ? -8.444 5.271 7.961 1.00 96.25 88 PHE A C 1
ATOM 729 O O . PHE A 1 88 ? -9.216 6.001 7.343 1.00 96.25 88 PHE A O 1
ATOM 736 N N . GLN A 1 89 ? -8.650 4.888 9.216 1.00 95.31 89 GLN A N 1
ATOM 737 C CA . GLN A 1 89 ? -9.634 5.475 10.115 1.00 95.31 89 GLN A CA 1
ATOM 738 C C . GLN A 1 89 ? -8.939 5.776 11.441 1.00 95.31 89 GLN A C 1
ATOM 740 O O . GLN A 1 89 ? -8.318 4.885 12.029 1.00 95.31 89 GLN A O 1
ATOM 745 N N . ASN A 1 90 ? -9.032 7.015 11.931 1.00 94.19 90 ASN A N 1
ATOM 746 C CA . ASN A 1 90 ? -8.350 7.453 13.153 1.00 94.19 90 ASN A CA 1
ATOM 747 C C . ASN A 1 90 ? -6.840 7.116 13.139 1.00 94.19 90 ASN A C 1
ATOM 749 O O . ASN A 1 90 ? -6.282 6.634 14.131 1.00 94.19 90 ASN A O 1
ATOM 753 N N . GLY A 1 91 ? -6.191 7.307 11.985 1.00 94.56 91 GLY A N 1
ATOM 754 C CA . GLY A 1 91 ? -4.756 7.073 11.792 1.00 94.56 91 GLY A CA 1
ATOM 755 C C . GLY A 1 91 ? -4.321 5.603 11.736 1.00 94.56 91 GLY A C 1
ATOM 756 O O . GLY A 1 91 ? -3.121 5.333 11.824 1.00 94.56 91 GLY A O 1
ATOM 757 N N . LYS A 1 92 ? -5.256 4.651 11.601 1.00 97.00 92 LYS A N 1
ATOM 758 C CA . LYS A 1 92 ? -4.968 3.211 11.499 1.00 97.00 92 LYS A CA 1
ATOM 759 C C . LYS A 1 92 ? -5.540 2.596 10.231 1.00 97.00 92 LYS A C 1
ATOM 761 O O . LYS A 1 92 ? -6.666 2.919 9.870 1.00 97.00 92 LYS A O 1
ATOM 766 N N . VAL A 1 93 ? -4.801 1.679 9.606 1.00 96.44 93 VAL A N 1
ATOM 767 C CA . VAL A 1 93 ? -5.252 0.939 8.420 1.00 96.44 93 VAL A CA 1
ATOM 768 C C . VAL A 1 93 ? -6.533 0.179 8.740 1.00 96.44 93 VAL A C 1
ATOM 770 O O . VAL A 1 93 ? -6.587 -0.570 9.719 1.00 96.44 93 VAL A O 1
ATOM 773 N N . VAL A 1 94 ? -7.539 0.352 7.893 1.00 94.50 94 VAL A N 1
ATOM 774 C CA . VAL A 1 94 ? -8.808 -0.379 7.965 1.00 94.50 94 VAL A CA 1
ATOM 775 C C . VAL A 1 94 ? -9.069 -1.234 6.732 1.00 94.50 94 VAL A C 1
ATOM 777 O O . VAL A 1 94 ? -9.778 -2.229 6.843 1.00 94.50 94 VAL A O 1
ATOM 780 N N . GLU A 1 95 ? -8.495 -0.862 5.588 1.00 93.44 95 GLU A N 1
ATOM 781 C CA . GLU A 1 95 ? -8.684 -1.558 4.318 1.00 93.44 95 GLU A CA 1
ATOM 782 C C . GLU A 1 95 ? -7.518 -1.264 3.370 1.00 93.44 95 GLU A C 1
ATOM 784 O O . GLU A 1 95 ? -6.878 -0.210 3.452 1.00 93.44 95 GLU A O 1
ATOM 789 N N . THR A 1 96 ? -7.274 -2.173 2.431 1.00 94.44 96 THR A N 1
ATOM 790 C CA . THR A 1 96 ? -6.311 -1.975 1.344 1.00 94.44 96 THR A CA 1
ATOM 791 C C . THR A 1 96 ? -6.913 -2.429 0.029 1.00 94.44 96 THR A C 1
ATOM 793 O O . THR A 1 96 ? -7.469 -3.519 -0.058 1.00 94.44 96 THR A O 1
ATOM 796 N N . LYS A 1 97 ? -6.746 -1.634 -1.023 1.00 93.25 97 LYS A N 1
ATOM 797 C CA . LYS A 1 97 ? -7.213 -1.957 -2.367 1.00 93.25 97 LYS A CA 1
ATOM 798 C C . LYS A 1 97 ? -6.032 -1.998 -3.322 1.00 93.25 97 LYS A C 1
ATOM 800 O O . LYS A 1 97 ? -5.374 -0.983 -3.533 1.00 93.25 97 LYS A O 1
ATOM 805 N N . TYR A 1 98 ? -5.790 -3.168 -3.898 1.00 92.88 98 TYR A N 1
ATOM 806 C CA . TYR A 1 98 ? -4.747 -3.393 -4.893 1.00 92.88 98 TYR A CA 1
ATOM 807 C C . TYR A 1 98 ? -5.373 -3.537 -6.283 1.00 92.88 98 TYR A C 1
ATOM 809 O O . TYR A 1 98 ? -6.329 -4.292 -6.458 1.00 92.88 98 TYR A O 1
ATOM 817 N N . LEU A 1 99 ? -4.851 -2.794 -7.253 1.00 89.69 99 LEU A N 1
ATOM 818 C CA . LEU A 1 99 ? -5.320 -2.751 -8.633 1.00 89.69 99 LEU A CA 1
ATOM 819 C C . LEU A 1 99 ? -4.134 -3.055 -9.561 1.00 89.69 99 LEU A C 1
ATOM 821 O O . LEU A 1 99 ? -3.322 -2.154 -9.792 1.00 89.69 99 LEU A O 1
ATOM 825 N N . PRO A 1 100 ? -4.019 -4.302 -10.050 1.00 84.56 100 PRO A N 1
ATOM 826 C CA . PRO A 1 100 ? -3.057 -4.642 -11.088 1.00 84.56 100 PRO A CA 1
ATOM 827 C C . PRO A 1 100 ? -3.530 -4.170 -12.467 1.00 84.56 100 PRO A C 1
ATOM 829 O O . PRO A 1 100 ? -4.739 -4.145 -12.718 1.00 84.56 100 PRO A O 1
ATOM 832 N N . ASP A 1 101 ? -2.576 -3.833 -13.335 1.00 70.44 101 ASP A N 1
ATOM 833 C CA . ASP A 1 101 ? -2.749 -3.708 -14.795 1.00 70.44 101 ASP A CA 1
ATOM 834 C C . ASP A 1 101 ? -2.684 -5.084 -15.485 1.00 70.44 101 ASP A C 1
ATOM 836 O O . ASP A 1 101 ? -1.795 -5.901 -15.132 1.00 70.44 101 ASP A O 1
#

Foldseek 3Di:
DDDALVVLVVVLQVPDDWFDFPVVSVVSQCVSPPCPDPDHRWDKDKDQDWDFDDDPPPDDTDIFRIKMKTWDDPPPPSHWTKIKIFTHDPRTTDDIDIDTD

pLDDT: mean 87.04, std 12.14, range [51.28, 98.25]